Protein AF-A0A0F5VJ89-F1 (afdb_monomer_lite)

Structure (mmCIF, N/CA/C/O backbone):
data_AF-A0A0F5VJ89-F1
#
_entry.id   AF-A0A0F5VJ89-F1
#
loop_
_atom_site.group_PDB
_atom_site.id
_atom_site.type_symbol
_atom_site.label_atom_id
_atom_site.label_alt_id
_atom_site.label_comp_id
_atom_site.label_asym_id
_atom_site.label_entity_id
_atom_site.label_seq_id
_atom_site.pdbx_PDB_ins_code
_atom_site.Cartn_x
_atom_site.Cartn_y
_atom_site.Cartn_z
_atom_site.occupancy
_atom_site.B_iso_or_equiv
_atom_site.auth_seq_id
_atom_site.auth_comp_id
_atom_site.auth_asym_id
_atom_site.auth_atom_id
_atom_site.pdbx_PDB_model_num
ATOM 1 N N . MET A 1 1 ? 9.670 -13.579 10.941 1.00 56.94 1 MET A N 1
ATOM 2 C CA . MET A 1 1 ? 9.217 -12.377 10.201 1.00 56.94 1 MET A CA 1
ATOM 3 C C . MET A 1 1 ? 9.209 -12.583 8.686 1.00 56.94 1 MET A C 1
ATOM 5 O O . MET A 1 1 ? 8.143 -12.439 8.112 1.00 56.94 1 MET A O 1
ATOM 9 N N . ARG A 1 2 ? 10.306 -13.025 8.044 1.00 59.38 2 ARG A N 1
ATOM 10 C CA . ARG A 1 2 ? 10.379 -13.271 6.579 1.00 59.38 2 ARG A CA 1
ATOM 11 C C . ARG A 1 2 ? 9.228 -14.092 5.966 1.00 59.38 2 ARG A C 1
ATOM 13 O O . ARG A 1 2 ? 8.791 -13.807 4.858 1.00 59.38 2 ARG A O 1
ATOM 20 N N . THR A 1 3 ? 8.735 -15.111 6.667 1.00 62.31 3 THR A N 1
ATOM 21 C CA . THR A 1 3 ? 7.626 -15.960 6.199 1.00 62.31 3 THR A CA 1
ATOM 22 C C . THR A 1 3 ? 6.281 -15.239 6.166 1.00 62.31 3 THR A C 1
ATOM 24 O O . THR A 1 3 ? 5.519 -15.467 5.232 1.00 62.31 3 THR A O 1
ATOM 27 N N . VAL A 1 4 ? 6.016 -14.357 7.134 1.00 64.62 4 VAL A N 1
ATOM 28 C CA . VAL A 1 4 ? 4.763 -13.589 7.225 1.00 64.62 4 VAL A CA 1
ATOM 29 C C . VAL A 1 4 ? 4.723 -12.510 6.146 1.00 64.62 4 VAL A C 1
ATOM 31 O O . VAL A 1 4 ? 3.727 -12.408 5.440 1.00 64.62 4 VAL A O 1
ATOM 34 N N . SER A 1 5 ? 5.831 -11.787 5.933 1.00 68.19 5 SER A N 1
ATOM 35 C CA . SER A 1 5 ? 5.947 -10.820 4.830 1.00 68.19 5 SER A CA 1
ATOM 36 C C . SER A 1 5 ? 5.696 -11.491 3.479 1.00 68.19 5 SER A C 1
ATOM 38 O O . SER A 1 5 ? 4.894 -11.016 2.682 1.00 68.19 5 SER A O 1
ATOM 40 N N . ARG A 1 6 ? 6.294 -12.671 3.250 1.00 74.19 6 ARG A N 1
ATOM 41 C CA . ARG A 1 6 ? 6.056 -13.446 2.026 1.00 74.19 6 ARG A CA 1
ATOM 42 C C . ARG A 1 6 ? 4.585 -13.842 1.870 1.00 74.19 6 ARG A C 1
ATOM 44 O O . ARG A 1 6 ? 4.047 -13.716 0.781 1.00 74.19 6 ARG A O 1
ATOM 51 N N . GLN A 1 7 ? 3.928 -14.298 2.937 1.00 80.00 7 GLN A N 1
ATOM 52 C CA . GLN A 1 7 ? 2.501 -14.645 2.901 1.00 80.00 7 GLN A CA 1
ATOM 53 C C . GLN A 1 7 ? 1.607 -13.435 2.599 1.00 80.00 7 GLN A C 1
ATOM 55 O O . GLN A 1 7 ? 0.627 -13.580 1.875 1.00 80.00 7 GLN A O 1
ATOM 60 N N . ALA A 1 8 ? 1.955 -12.249 3.101 1.00 77.38 8 ALA A N 1
ATOM 61 C CA . ALA A 1 8 ? 1.218 -11.023 2.815 1.00 77.38 8 ALA A CA 1
ATOM 62 C C . ALA A 1 8 ? 1.340 -10.598 1.343 1.00 77.38 8 ALA A C 1
ATOM 64 O O . ALA A 1 8 ? 0.339 -10.250 0.724 1.00 77.38 8 ALA A O 1
ATOM 65 N N . VAL A 1 9 ? 2.539 -10.693 0.760 1.00 79.06 9 VAL A N 1
ATOM 66 C CA . VAL A 1 9 ? 2.759 -10.417 -0.671 1.00 79.06 9 VAL A CA 1
ATOM 67 C C . VAL A 1 9 ? 2.032 -11.436 -1.547 1.00 79.06 9 VAL A C 1
ATOM 69 O O . VAL A 1 9 ? 1.425 -11.071 -2.550 1.00 79.06 9 VAL A O 1
ATOM 72 N N . GLU A 1 10 ? 2.041 -12.713 -1.159 1.00 85.12 10 GLU A N 1
ATOM 73 C CA . GLU A 1 10 ? 1.261 -13.757 -1.830 1.00 85.12 10 GLU A CA 1
ATOM 74 C C . GLU A 1 10 ? -0.240 -13.434 -1.808 1.00 85.12 10 GLU A C 1
ATOM 76 O O . GLU A 1 10 ? -0.874 -13.427 -2.863 1.00 85.12 10 GLU A O 1
ATOM 81 N N . TRP A 1 11 ? -0.788 -13.082 -0.640 1.00 84.94 11 TRP A N 1
ATOM 82 C CA . TRP A 1 11 ? -2.182 -12.654 -0.499 1.00 84.94 11 TRP A CA 1
ATOM 83 C C . TRP A 1 11 ? -2.504 -11.435 -1.372 1.00 84.94 11 TRP A C 1
ATOM 85 O O . TRP A 1 11 ? -3.496 -11.449 -2.098 1.00 84.94 11 TRP A O 1
ATOM 95 N N . LEU A 1 12 ? -1.638 -10.420 -1.362 1.00 80.50 12 LEU A N 1
ATOM 96 C CA . LEU A 1 12 ? -1.822 -9.206 -2.150 1.00 80.50 12 LEU A CA 1
ATOM 97 C C . LEU A 1 12 ? -1.833 -9.503 -3.652 1.00 80.50 12 LEU A C 1
ATOM 99 O O . LEU A 1 12 ? -2.729 -9.080 -4.379 1.00 80.50 12 LEU A O 1
ATOM 103 N N . SER A 1 13 ? -0.855 -10.279 -4.115 1.00 83.69 13 SER A N 1
ATOM 104 C CA . SER A 1 13 ? -0.739 -10.645 -5.523 1.00 83.69 13 SER A CA 1
ATOM 105 C C . SER A 1 13 ? -1.919 -11.479 -6.017 1.00 83.69 13 SER A C 1
ATOM 107 O O . SER A 1 13 ? -2.294 -11.359 -7.177 1.00 83.69 13 SER A O 1
ATOM 109 N N . ALA A 1 14 ? -2.542 -12.281 -5.147 1.00 84.94 14 ALA A N 1
ATOM 110 C CA . ALA A 1 14 ? -3.720 -13.070 -5.493 1.00 84.94 14 ALA A CA 1
ATOM 111 C C . ALA A 1 14 ? -4.961 -12.204 -5.780 1.00 84.94 14 ALA A C 1
ATOM 113 O O . ALA A 1 14 ? -5.881 -12.675 -6.445 1.00 84.94 14 ALA A O 1
ATOM 114 N N . ALA A 1 15 ? -4.992 -10.955 -5.302 1.00 82.12 15 ALA A N 1
ATOM 115 C CA . ALA A 1 15 ? -6.041 -9.992 -5.630 1.00 82.12 15 ALA A CA 1
ATOM 116 C C . ALA A 1 15 ? -5.801 -9.266 -6.969 1.00 82.12 15 ALA A C 1
ATOM 118 O O . ALA A 1 15 ? -6.722 -8.636 -7.486 1.00 82.12 15 ALA A O 1
ATOM 119 N N . ALA A 1 16 ? -4.590 -9.342 -7.532 1.00 82.62 16 ALA A N 1
ATOM 120 C CA . ALA A 1 16 ? -4.232 -8.661 -8.770 1.00 82.62 16 ALA A CA 1
ATOM 121 C C . ALA A 1 16 ? -4.700 -9.406 -10.023 1.00 82.62 16 ALA A C 1
ATOM 123 O O . ALA A 1 16 ? -4.730 -10.636 -10.067 1.00 82.62 16 ALA A O 1
ATOM 124 N N . THR A 1 17 ? -4.991 -8.641 -11.078 1.00 79.25 17 THR A N 1
ATOM 125 C CA . THR A 1 17 ? -5.333 -9.182 -12.404 1.00 79.25 17 THR A CA 1
ATOM 126 C C . THR A 1 17 ? -4.166 -9.969 -13.009 1.00 79.25 17 THR A C 1
ATOM 128 O O . THR A 1 17 ? -4.384 -10.980 -13.674 1.00 79.25 17 THR A O 1
ATOM 131 N N . ASP A 1 18 ? -2.927 -9.547 -12.728 1.00 84.81 18 ASP A N 1
ATOM 132 C CA . ASP A 1 18 ? -1.705 -10.305 -13.010 1.00 84.81 18 ASP A CA 1
ATOM 133 C C . ASP A 1 18 ? -0.867 -10.474 -11.722 1.00 84.81 18 ASP A C 1
ATOM 135 O O . ASP A 1 18 ? -0.072 -9.598 -11.357 1.00 84.81 18 ASP A O 1
ATOM 139 N N . PRO A 1 19 ? -1.011 -11.614 -11.016 1.00 86.62 19 PRO A N 1
ATOM 140 C CA . PRO A 1 19 ? -0.261 -11.888 -9.792 1.00 86.62 19 PRO A CA 1
ATOM 141 C C . PRO A 1 19 ? 1.261 -11.934 -9.985 1.00 86.62 19 PRO A C 1
ATOM 143 O O . PRO A 1 19 ? 2.009 -11.646 -9.049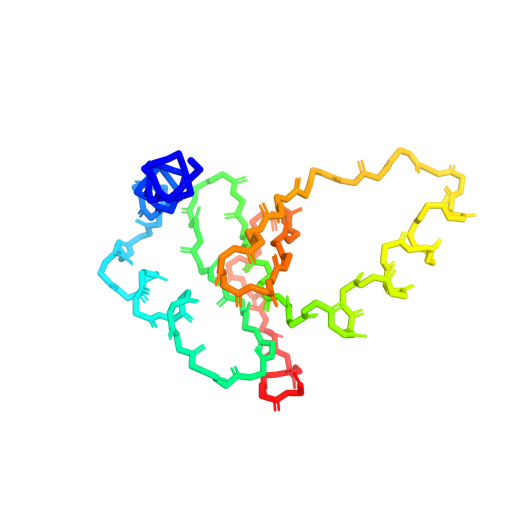 1.00 86.62 19 PRO A O 1
ATOM 146 N N . ARG A 1 20 ? 1.751 -12.321 -11.173 1.00 87.31 20 ARG A N 1
ATOM 147 C CA . ARG A 1 20 ? 3.197 -12.412 -11.439 1.00 87.31 20 ARG A CA 1
ATOM 148 C C . ARG A 1 20 ? 3.787 -11.022 -11.624 1.00 87.31 20 ARG A C 1
ATOM 150 O O . ARG A 1 20 ? 4.833 -10.733 -11.043 1.00 87.31 20 ARG A O 1
ATOM 157 N N . GLU A 1 21 ? 3.096 -10.174 -12.379 1.00 84.69 21 GLU A N 1
ATOM 158 C CA . GLU A 1 21 ? 3.448 -8.765 -12.542 1.00 84.69 21 GLU A CA 1
ATOM 159 C C . GLU A 1 21 ? 3.460 -8.044 -11.193 1.00 84.69 21 GLU A C 1
ATOM 161 O O . GLU A 1 21 ? 4.453 -7.408 -10.845 1.00 84.69 21 GLU A O 1
ATOM 166 N N . CYS A 1 22 ? 2.406 -8.228 -10.390 1.00 85.50 22 CYS A N 1
ATOM 167 C CA . CYS A 1 22 ? 2.281 -7.613 -9.070 1.00 85.50 22 CYS A CA 1
ATOM 168 C C . CYS A 1 22 ? 3.474 -7.948 -8.162 1.00 85.50 22 CYS A C 1
ATOM 170 O O . CYS A 1 22 ? 4.049 -7.052 -7.545 1.00 85.50 22 CYS A O 1
ATOM 172 N N . LYS A 1 23 ? 3.891 -9.222 -8.099 1.00 85.31 23 LYS A N 1
ATOM 173 C CA . LYS A 1 23 ? 5.065 -9.633 -7.308 1.00 85.31 23 LYS A CA 1
ATOM 174 C C . LYS A 1 23 ? 6.359 -9.039 -7.846 1.00 85.31 23 LYS A C 1
ATOM 176 O O . LYS A 1 23 ? 7.214 -8.627 -7.066 1.00 85.31 23 LYS A O 1
ATOM 181 N N . ARG A 1 24 ? 6.520 -9.012 -9.172 1.00 84.12 24 ARG A N 1
ATOM 182 C CA . ARG A 1 24 ? 7.718 -8.449 -9.801 1.00 84.12 24 ARG A CA 1
ATOM 183 C C . ARG A 1 24 ? 7.853 -6.965 -9.477 1.00 84.12 24 ARG A C 1
ATOM 185 O O . ARG A 1 24 ? 8.939 -6.536 -9.113 1.00 84.12 24 ARG A O 1
ATOM 192 N N . GLN A 1 25 ? 6.764 -6.208 -9.572 1.00 82.19 25 GLN A N 1
ATOM 193 C CA . GLN A 1 25 ? 6.749 -4.786 -9.234 1.00 82.19 25 GLN A CA 1
ATOM 194 C C . GLN A 1 25 ? 6.943 -4.554 -7.730 1.00 82.19 25 GLN A C 1
ATOM 196 O O . GLN A 1 25 ? 7.720 -3.680 -7.357 1.00 82.19 25 GLN A O 1
ATOM 201 N N . TRP A 1 26 ? 6.339 -5.382 -6.868 1.00 81.69 26 TRP A N 1
ATOM 202 C CA . TRP A 1 26 ? 6.558 -5.325 -5.416 1.00 81.69 26 TRP A CA 1
ATOM 203 C C . TRP A 1 26 ? 8.036 -5.463 -5.032 1.00 81.69 26 TRP A C 1
ATOM 205 O O . TRP A 1 26 ? 8.525 -4.753 -4.158 1.00 81.69 26 TRP A O 1
ATOM 215 N N . HIS A 1 27 ? 8.746 -6.384 -5.686 1.00 78.44 27 HIS A N 1
ATOM 216 C CA . HIS A 1 27 ? 10.167 -6.636 -5.451 1.00 78.44 27 HIS A CA 1
ATOM 217 C C . HIS A 1 27 ? 11.101 -5.775 -6.305 1.00 78.44 27 HIS A C 1
ATOM 219 O O . HIS A 1 27 ? 12.317 -5.904 -6.174 1.00 78.44 27 HIS A O 1
ATOM 225 N N . SER A 1 28 ? 10.569 -4.930 -7.189 1.00 76.75 28 SER A N 1
ATOM 226 C CA . SER A 1 28 ? 11.410 -4.044 -7.984 1.00 76.75 28 SER A CA 1
ATOM 227 C C . SER A 1 28 ? 12.062 -3.001 -7.074 1.00 76.75 28 SER A C 1
ATOM 229 O O . SER A 1 28 ? 11.415 -2.419 -6.206 1.00 76.75 28 SER A O 1
ATOM 231 N N . GLU A 1 29 ? 13.364 -2.782 -7.250 1.00 62.34 29 GLU A N 1
ATOM 232 C CA . GLU A 1 29 ? 14.155 -1.886 -6.392 1.00 62.34 29 GLU A CA 1
ATOM 233 C C . GLU A 1 29 ? 13.852 -0.393 -6.635 1.00 62.34 29 GLU A C 1
ATOM 235 O O . GLU A 1 29 ? 14.352 0.470 -5.918 1.00 62.34 29 GLU A O 1
ATOM 240 N N . GLY A 1 30 ? 13.042 -0.065 -7.647 1.00 66.75 30 GLY A N 1
ATOM 241 C CA . GLY A 1 30 ? 12.838 1.305 -8.109 1.00 66.75 30 GLY A CA 1
ATOM 242 C C . GLY A 1 30 ? 11.621 1.996 -7.500 1.00 66.75 30 GLY A C 1
ATOM 243 O O . GLY A 1 30 ? 10.497 1.657 -7.859 1.00 66.75 30 GLY A O 1
ATOM 244 N N . GLY A 1 31 ? 11.871 3.018 -6.671 1.00 78.00 31 GLY A N 1
ATOM 245 C CA . GLY A 1 31 ? 10.950 4.116 -6.335 1.00 78.00 31 GLY A CA 1
ATOM 246 C C . GLY A 1 31 ? 9.522 3.712 -5.971 1.00 78.00 31 GLY A C 1
ATOM 247 O O . GLY A 1 31 ? 9.264 2.607 -5.503 1.00 78.00 31 GLY A O 1
ATOM 248 N N . THR A 1 32 ? 8.586 4.633 -6.143 1.00 84.81 32 THR A N 1
ATOM 249 C CA . THR A 1 32 ? 7.160 4.447 -5.869 1.00 84.81 32 THR A CA 1
ATOM 250 C C . THR A 1 32 ? 6.452 3.781 -7.054 1.00 84.81 32 THR A C 1
ATOM 252 O O . THR A 1 32 ? 6.710 4.135 -8.206 1.00 84.81 32 THR A O 1
ATOM 255 N N . ALA A 1 33 ? 5.533 2.844 -6.800 1.00 84.50 33 ALA A N 1
ATOM 256 C CA . ALA A 1 33 ? 4.786 2.138 -7.847 1.00 84.50 33 ALA A CA 1
ATOM 257 C C . ALA A 1 33 ? 3.337 1.847 -7.435 1.00 84.50 33 ALA A C 1
ATOM 259 O O . ALA A 1 33 ? 3.083 1.497 -6.283 1.00 84.50 33 ALA A O 1
ATOM 260 N N . VAL A 1 34 ? 2.401 1.941 -8.387 1.00 84.31 34 VAL A N 1
ATOM 261 C CA . VAL A 1 34 ? 1.021 1.464 -8.209 1.00 84.31 34 VAL A CA 1
ATOM 262 C C . VAL A 1 34 ? 0.883 0.063 -8.784 1.00 84.31 34 VAL A C 1
ATOM 264 O O . VAL A 1 34 ? 1.187 -0.174 -9.950 1.00 84.31 34 VAL A O 1
ATOM 267 N N . LEU A 1 35 ? 0.402 -0.849 -7.949 1.00 81.94 35 LEU A N 1
ATOM 268 C CA . LEU A 1 35 ? 0.089 -2.228 -8.277 1.00 81.94 35 LEU A CA 1
ATOM 269 C C . LEU A 1 35 ? -1.416 -2.330 -8.509 1.00 81.94 35 LEU A C 1
ATOM 271 O O . LEU A 1 35 ? -2.203 -2.054 -7.600 1.00 81.94 35 LEU A O 1
ATOM 275 N N . GLY A 1 36 ? -1.802 -2.745 -9.715 1.00 73.44 36 GLY A N 1
ATOM 276 C CA . GLY A 1 36 ? -3.197 -2.995 -10.069 1.00 73.44 36 GLY A CA 1
ATOM 277 C C . GLY A 1 36 ? -3.733 -4.250 -9.379 1.00 73.44 36 GLY A C 1
ATOM 278 O O . GLY A 1 36 ? -3.798 -5.322 -9.989 1.00 73.44 36 GLY A O 1
ATOM 279 N N . CYS A 1 37 ? -4.119 -4.147 -8.106 1.00 71.88 37 CYS A N 1
ATOM 280 C CA . CYS A 1 37 ? -4.703 -5.235 -7.306 1.00 71.88 37 CYS A CA 1
ATOM 281 C C . CYS A 1 37 ? -6.228 -5.385 -7.579 1.00 71.88 37 CYS A C 1
ATOM 283 O O . CYS A 1 37 ? -7.055 -5.597 -6.684 1.00 71.88 37 CYS A O 1
ATOM 285 N N . GLY A 1 38 ? -6.560 -5.267 -8.874 1.00 63.97 38 GLY A N 1
ATOM 286 C CA . GLY A 1 38 ? -7.807 -4.816 -9.501 1.00 63.97 38 GLY A CA 1
ATOM 287 C C . GLY A 1 38 ? -9.075 -5.641 -9.296 1.00 63.97 38 GLY A C 1
ATOM 288 O O . GLY A 1 38 ? -9.727 -6.069 -10.245 1.00 63.97 38 GLY A O 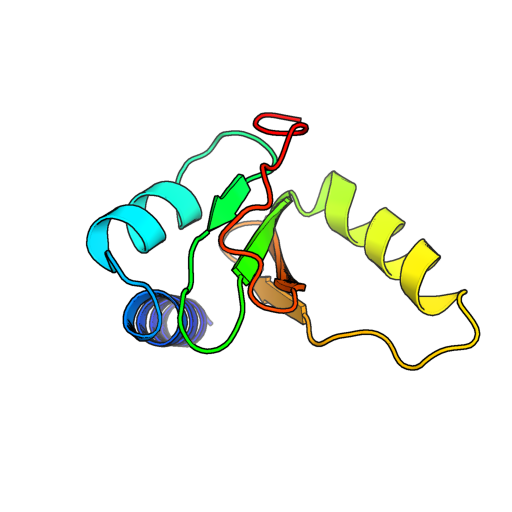1
ATOM 289 N N . ARG A 1 39 ? -9.518 -5.758 -8.052 1.00 66.38 39 ARG A N 1
ATOM 290 C CA . ARG A 1 39 ? -10.929 -6.049 -7.739 1.00 66.38 39 ARG A CA 1
ATOM 291 C C . ARG A 1 39 ? -11.392 -5.284 -6.517 1.00 66.38 39 ARG A C 1
ATOM 293 O O . ARG A 1 39 ? -12.507 -4.783 -6.461 1.00 66.38 39 ARG A O 1
ATOM 300 N N . PHE A 1 40 ? -10.511 -5.317 -5.537 1.00 71.81 40 PHE A N 1
ATOM 301 C CA . PHE A 1 40 ? -10.633 -4.769 -4.209 1.00 71.81 40 PHE A CA 1
ATOM 302 C C . PHE A 1 40 ? -10.136 -3.343 -4.006 1.00 71.81 40 PHE A C 1
ATOM 304 O O . PHE A 1 40 ? -10.810 -2.481 -3.445 1.00 71.81 40 PHE A O 1
ATOM 311 N N . TRP A 1 41 ? -8.880 -3.175 -4.403 1.00 82.00 41 TRP A N 1
ATOM 312 C CA . TRP A 1 41 ? -8.004 -2.077 -4.035 1.00 82.00 41 TRP A CA 1
ATOM 313 C C . TRP A 1 41 ? -6.947 -1.961 -5.127 1.00 82.00 41 TRP A C 1
ATOM 315 O O . TRP A 1 41 ? -6.548 -2.984 -5.677 1.00 82.00 41 TRP A O 1
ATOM 325 N N . ASP A 1 42 ? -6.438 -0.765 -5.376 1.00 86.19 42 ASP A N 1
ATOM 326 C CA . ASP A 1 42 ? -5.095 -0.619 -5.937 1.00 86.19 42 ASP A CA 1
ATOM 327 C C . ASP A 1 42 ? -4.101 -0.418 -4.796 1.00 86.19 42 ASP A C 1
ATOM 329 O O . ASP A 1 42 ? -4.486 -0.096 -3.669 1.00 86.19 42 ASP A O 1
ATOM 333 N N . VAL A 1 43 ? -2.813 -0.651 -5.045 1.00 88.69 43 VAL A N 1
ATOM 334 C CA . VAL A 1 43 ? -1.799 -0.548 -3.990 1.00 88.69 43 VAL A CA 1
ATOM 335 C C . VAL A 1 43 ? -0.648 0.335 -4.411 1.00 88.69 43 VAL A C 1
ATOM 337 O O . VAL A 1 43 ? 0.086 0.005 -5.335 1.00 88.69 43 VAL A O 1
ATOM 340 N N . LEU A 1 44 ? -0.440 1.425 -3.677 1.00 90.19 44 LEU A N 1
ATOM 341 C CA . LEU A 1 44 ? 0.739 2.269 -3.819 1.00 90.19 44 LEU A CA 1
ATOM 342 C C . LEU A 1 44 ? 1.857 1.737 -2.918 1.00 90.19 44 LEU A C 1
ATOM 344 O O . LEU A 1 44 ? 1.805 1.898 -1.701 1.00 90.19 44 LEU A O 1
ATOM 348 N N . SER A 1 45 ? 2.864 1.103 -3.514 1.00 89.44 45 SER A N 1
ATOM 349 C CA . SER A 1 45 ? 4.086 0.681 -2.830 1.00 89.44 45 SER A CA 1
ATOM 350 C C . SER A 1 45 ? 5.092 1.829 -2.819 1.00 89.44 45 SER A C 1
ATOM 352 O O . SER A 1 45 ? 5.517 2.281 -3.882 1.00 89.44 45 SER A O 1
ATOM 354 N N . VAL A 1 46 ? 5.506 2.264 -1.632 1.00 90.94 46 VAL A N 1
ATOM 355 C CA . VAL A 1 46 ? 6.362 3.436 -1.404 1.00 90.94 46 VAL A CA 1
ATOM 356 C C . VAL A 1 46 ? 7.599 3.021 -0.589 1.00 90.94 46 VAL A C 1
ATOM 358 O O . VAL A 1 46 ? 7.447 2.269 0.382 1.00 90.94 46 VAL A O 1
ATOM 361 N N . PRO A 1 47 ? 8.816 3.485 -0.938 1.00 90.50 47 PRO A N 1
ATOM 362 C CA . PRO A 1 47 ? 10.001 3.322 -0.091 1.00 90.50 47 PRO A CA 1
ATOM 363 C C . PRO A 1 47 ? 9.771 3.863 1.326 1.00 90.50 47 PRO A C 1
ATOM 365 O O . PRO A 1 47 ? 9.104 4.884 1.494 1.00 90.50 47 PRO A O 1
ATOM 368 N N . GLU A 1 48 ? 10.319 3.197 2.345 1.00 90.88 48 GLU A N 1
ATOM 369 C CA . GLU A 1 48 ? 10.162 3.583 3.757 1.00 90.88 48 GLU A CA 1
ATOM 370 C C . GLU A 1 48 ? 10.485 5.069 3.995 1.00 90.88 48 GLU A C 1
ATOM 372 O O . GLU A 1 48 ? 9.756 5.751 4.714 1.00 90.88 48 GLU A O 1
ATOM 377 N N . GLU A 1 49 ? 11.516 5.591 3.328 1.00 90.75 49 GLU A N 1
ATOM 378 C CA . GLU A 1 49 ? 12.006 6.964 3.485 1.00 90.75 49 GLU A CA 1
ATOM 379 C C . GLU A 1 49 ? 10.980 8.025 3.052 1.00 90.75 49 GLU A C 1
ATOM 381 O O . GLU A 1 49 ? 10.952 9.121 3.608 1.00 90.75 49 GLU A O 1
ATOM 386 N N . LEU A 1 50 ? 10.122 7.698 2.082 1.00 91.19 50 LEU A N 1
ATOM 387 C CA . LEU A 1 50 ? 9.030 8.562 1.621 1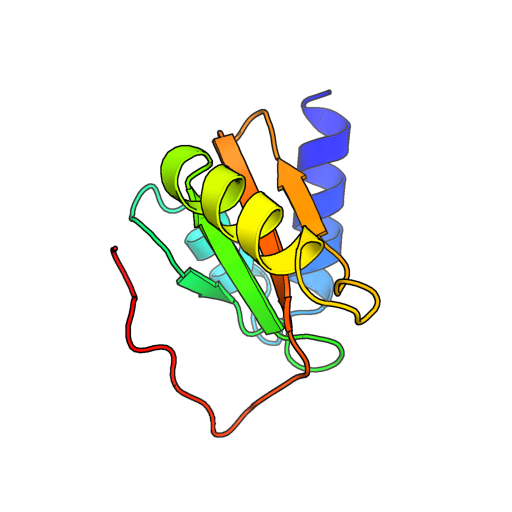.00 91.19 50 LEU A CA 1
ATOM 388 C C . LEU A 1 50 ? 7.710 8.233 2.325 1.00 91.19 50 LEU A C 1
ATOM 390 O O . LEU A 1 50 ? 6.876 9.109 2.550 1.00 91.19 50 LEU A O 1
ATOM 394 N N . ALA A 1 51 ? 7.514 6.968 2.685 1.00 92.06 51 ALA A N 1
ATOM 395 C CA . ALA A 1 51 ? 6.271 6.489 3.260 1.00 92.06 51 ALA A CA 1
ATOM 396 C C . ALA A 1 51 ? 6.028 6.986 4.685 1.00 92.06 51 ALA A C 1
ATOM 398 O O . ALA A 1 51 ? 4.892 7.307 5.022 1.00 92.06 51 ALA A O 1
ATOM 399 N N . VAL A 1 52 ? 7.066 7.039 5.524 1.00 90.44 52 VAL A N 1
ATOM 400 C CA . VAL A 1 52 ? 6.944 7.499 6.916 1.00 90.44 52 VAL A CA 1
ATOM 401 C C . VAL A 1 52 ? 6.440 8.946 6.996 1.00 90.44 52 VAL A C 1
ATOM 403 O O . VAL A 1 52 ? 5.395 9.151 7.617 1.00 90.44 52 VAL A O 1
ATOM 406 N N . PRO A 1 53 ? 7.067 9.942 6.333 1.00 93.31 53 PRO A N 1
ATOM 407 C CA . PRO A 1 53 ? 6.552 11.311 6.368 1.00 93.31 53 PRO A CA 1
ATOM 408 C C . PRO A 1 53 ? 5.175 11.439 5.699 1.00 93.31 53 PRO A C 1
ATOM 410 O O . PRO A 1 53 ? 4.342 12.227 6.147 1.00 93.31 53 PRO A O 1
ATOM 413 N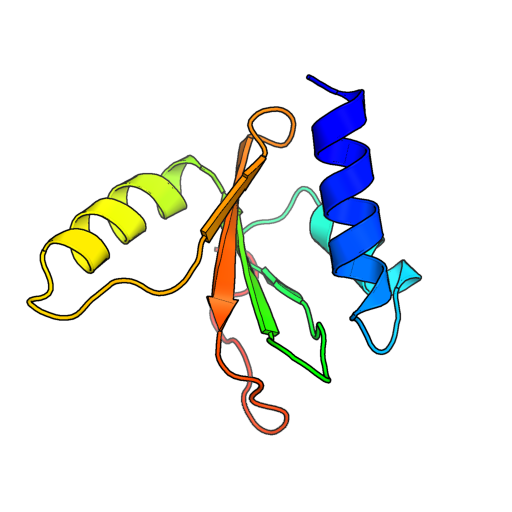 N . ALA A 1 54 ? 4.886 10.642 4.662 1.00 92.06 54 ALA A N 1
ATOM 414 C CA . ALA A 1 54 ? 3.551 10.604 4.066 1.00 92.06 54 ALA A CA 1
ATOM 415 C C . ALA A 1 54 ? 2.493 10.093 5.060 1.00 92.06 54 ALA A C 1
ATOM 417 O O . ALA A 1 54 ? 1.407 10.663 5.151 1.00 92.06 54 ALA A O 1
ATOM 418 N N . LEU A 1 55 ? 2.808 9.054 5.839 1.00 90.94 55 LEU A N 1
ATOM 419 C CA . LEU A 1 55 ? 1.914 8.518 6.861 1.00 90.94 55 LEU A CA 1
ATOM 420 C C . LEU A 1 55 ? 1.683 9.531 7.987 1.00 90.94 55 LEU A C 1
ATOM 422 O O . LEU A 1 55 ? 0.541 9.711 8.399 1.00 90.94 55 LEU A O 1
ATOM 426 N N . GLU A 1 56 ? 2.724 10.227 8.448 1.00 92.38 56 GLU A N 1
ATOM 427 C CA . GLU A 1 56 ? 2.588 11.306 9.436 1.00 92.38 56 GLU A CA 1
ATOM 428 C C . GLU A 1 56 ? 1.643 12.409 8.942 1.00 92.38 56 GLU A C 1
ATOM 430 O O . GLU A 1 56 ? 0.744 12.829 9.672 1.00 92.38 56 GLU A O 1
ATOM 435 N N . ALA A 1 57 ? 1.789 12.829 7.681 1.00 93.12 57 ALA A N 1
ATOM 436 C CA . ALA A 1 57 ? 0.902 13.814 7.074 1.00 93.12 57 ALA A CA 1
ATOM 437 C C . ALA A 1 57 ? -0.550 13.311 6.985 1.00 93.12 57 ALA A C 1
ATOM 439 O O . ALA A 1 57 ? -1.472 14.045 7.340 1.00 93.12 57 ALA A O 1
ATOM 440 N N . LEU A 1 58 ? -0.761 12.057 6.563 1.00 91.06 58 LEU A N 1
ATOM 441 C CA . LEU A 1 58 ? -2.091 11.441 6.484 1.00 91.06 58 LEU A CA 1
ATOM 442 C C . LEU A 1 58 ? -2.755 11.309 7.860 1.00 91.06 58 LEU A C 1
ATOM 444 O O . LEU A 1 58 ? -3.955 11.535 7.980 1.00 91.06 58 LEU A O 1
ATOM 448 N N . LEU A 1 59 ? -1.989 10.984 8.902 1.00 90.75 59 LEU A N 1
ATOM 449 C CA . LEU A 1 59 ? -2.490 10.887 10.276 1.00 90.75 59 LEU A CA 1
ATOM 450 C C . LEU A 1 59 ? -2.865 12.250 10.877 1.00 90.75 59 LEU A C 1
ATOM 452 O O . LEU A 1 59 ? -3.644 12.300 11.827 1.00 90.75 59 LEU A O 1
ATOM 456 N N . GLY A 1 60 ? -2.342 13.351 10.329 1.00 93.88 60 GLY A N 1
ATOM 457 C CA . GLY A 1 60 ? -2.729 14.714 10.705 1.00 93.88 60 GLY A CA 1
ATOM 458 C C . GLY A 1 60 ? -4.078 15.165 10.131 1.00 93.88 60 GLY A C 1
ATOM 459 O O . GLY A 1 60 ? -4.606 16.203 10.533 1.00 93.88 60 GLY A O 1
ATOM 460 N N . ILE A 1 61 ? -4.648 14.407 9.194 1.00 94.12 61 ILE A N 1
ATOM 461 C CA . ILE A 1 61 ? -5.935 14.711 8.576 1.00 94.12 61 ILE A CA 1
ATOM 462 C C . ILE A 1 61 ? -7.068 14.259 9.518 1.00 94.12 61 ILE A C 1
ATOM 464 O O . ILE A 1 61 ? -7.035 13.133 10.012 1.00 94.12 61 ILE A O 1
ATOM 468 N N . PRO A 1 62 ? -8.120 15.074 9.754 1.00 93.75 62 PRO A N 1
ATOM 469 C CA . PRO A 1 62 ? -9.244 14.705 10.617 1.00 93.75 62 PRO A CA 1
ATOM 470 C C . PRO A 1 62 ? -10.231 13.769 9.894 1.00 93.75 62 PRO A C 1
ATOM 472 O O . PRO A 1 62 ? -11.435 14.018 9.846 1.00 93.75 62 PRO A O 1
ATOM 475 N N . GLN A 1 63 ? -9.710 12.713 9.273 1.00 91.50 63 GLN A N 1
ATOM 476 C CA . GLN A 1 63 ? -10.442 11.586 8.710 1.00 91.50 63 GLN A CA 1
ATOM 477 C C . GLN A 1 63 ? -9.690 10.299 9.074 1.00 91.50 63 GLN A C 1
ATOM 479 O O . GLN A 1 63 ? -8.462 10.323 9.152 1.00 91.50 63 GLN A O 1
ATOM 484 N N . PRO A 1 64 ? -10.381 9.166 9.288 1.00 86.69 64 PRO A N 1
ATOM 485 C CA . PRO A 1 64 ? -9.700 7.895 9.495 1.00 86.69 64 PRO A CA 1
ATOM 486 C C . PRO A 1 64 ? -8.775 7.580 8.307 1.00 86.69 64 PRO A C 1
ATOM 488 O O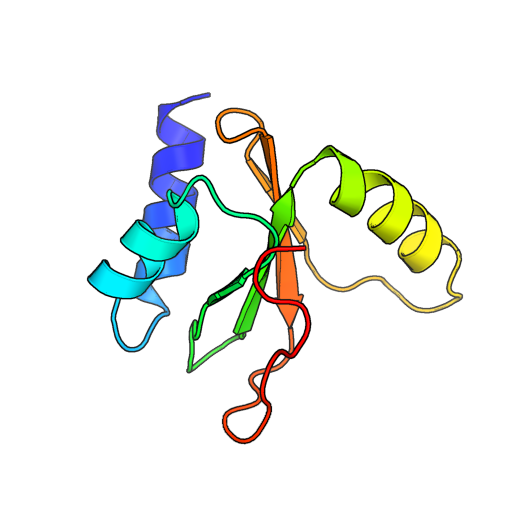 . PRO A 1 64 ? -9.235 7.651 7.163 1.00 86.69 64 PRO A O 1
ATOM 491 N N . PRO A 1 65 ? -7.498 7.229 8.543 1.00 86.06 65 PRO A N 1
ATOM 492 C CA . PRO A 1 65 ? -6.599 6.862 7.460 1.00 86.06 65 PRO A CA 1
ATOM 493 C C . PRO A 1 65 ? -7.067 5.561 6.798 1.00 86.06 65 PRO A C 1
ATOM 495 O O . PRO A 1 65 ? -7.666 4.690 7.437 1.00 86.06 65 PRO A O 1
ATOM 498 N N . GLY A 1 66 ? -6.759 5.416 5.510 1.00 87.06 66 GLY A N 1
ATOM 499 C CA . GLY A 1 66 ? -6.924 4.147 4.808 1.00 87.06 66 GLY A CA 1
ATOM 500 C C . GLY A 1 66 ? -5.991 3.056 5.360 1.00 87.06 66 GLY A C 1
ATOM 501 O O . GLY A 1 66 ? -5.041 3.354 6.091 1.00 87.06 66 GLY A O 1
ATOM 502 N N . PRO A 1 67 ? -6.232 1.780 5.012 1.00 88.50 67 PRO A N 1
ATOM 503 C CA . PRO A 1 67 ? -5.353 0.701 5.429 1.00 88.50 67 PRO A CA 1
ATOM 504 C C . PRO A 1 67 ? -3.964 0.849 4.798 1.00 88.50 67 PRO A C 1
ATOM 506 O O . PRO A 1 67 ? -3.826 1.229 3.633 1.00 88.50 67 PRO A O 1
ATOM 509 N N . ALA A 1 68 ? -2.938 0.490 5.567 1.00 89.25 68 ALA A N 1
ATOM 510 C CA . ALA A 1 68 ? -1.561 0.415 5.105 1.00 89.25 68 ALA A CA 1
ATOM 511 C C . ALA A 1 68 ? -0.890 -0.868 5.611 1.00 89.25 68 ALA A C 1
ATOM 513 O O . ALA A 1 68 ? -1.212 -1.370 6.690 1.00 89.25 68 ALA A O 1
ATOM 514 N N . LEU A 1 69 ? 0.050 -1.397 4.831 1.00 87.00 69 LEU A N 1
ATOM 515 C CA . LEU A 1 69 ? 0.863 -2.558 5.183 1.00 87.00 69 LEU A CA 1
ATOM 516 C C . LEU A 1 69 ? 2.338 -2.176 5.180 1.00 87.00 69 LEU A C 1
ATOM 518 O O . LEU A 1 69 ? 2.828 -1.594 4.220 1.00 87.00 69 LEU A O 1
ATOM 522 N N . VAL A 1 70 ? 3.058 -2.547 6.235 1.00 86.62 70 VAL A N 1
ATOM 523 C CA . VAL A 1 70 ? 4.503 -2.328 6.339 1.00 86.62 70 VAL A CA 1
ATOM 524 C C . VAL A 1 70 ? 5.233 -3.637 6.059 1.00 86.62 70 VAL A C 1
ATOM 526 O O . VAL A 1 70 ? 5.015 -4.633 6.751 1.00 86.62 70 VAL A O 1
ATOM 529 N N . ASP A 1 71 ? 6.133 -3.624 5.077 1.00 84.88 71 ASP A N 1
ATOM 530 C CA . ASP A 1 71 ? 7.088 -4.703 4.839 1.00 84.88 71 ASP A CA 1
ATOM 531 C C . ASP A 1 71 ? 8.492 -4.244 5.236 1.00 84.88 71 ASP A C 1
ATOM 533 O O . ASP A 1 71 ? 9.245 -3.655 4.458 1.00 84.88 71 ASP A O 1
ATOM 537 N N . THR A 1 72 ? 8.854 -4.540 6.483 1.00 83.06 72 THR A N 1
ATOM 538 C CA . THR A 1 72 ? 10.157 -4.178 7.054 1.00 83.06 72 THR A CA 1
ATOM 539 C C . THR A 1 72 ? 11.324 -4.923 6.411 1.00 83.06 72 THR A C 1
ATOM 541 O O . THR A 1 72 ? 12.454 -4.449 6.477 1.00 83.06 72 THR A O 1
ATOM 544 N N . ALA A 1 73 ? 11.080 -6.075 5.775 1.00 82.94 73 ALA A N 1
ATOM 545 C CA . ALA A 1 73 ? 12.127 -6.812 5.076 1.00 82.94 73 ALA A CA 1
ATOM 546 C C . ALA A 1 73 ? 12.454 -6.167 3.725 1.00 82.94 73 ALA A C 1
ATOM 548 O O . ALA A 1 73 ? 13.614 -6.167 3.320 1.00 82.94 73 ALA A O 1
ATOM 549 N N . ALA A 1 74 ? 11.439 -5.616 3.054 1.00 81.06 74 ALA A N 1
ATOM 550 C CA . ALA A 1 74 ? 11.602 -4.864 1.816 1.00 81.06 74 ALA A CA 1
ATOM 551 C C . ALA A 1 74 ? 11.929 -3.376 2.043 1.00 81.06 74 ALA A C 1
ATOM 55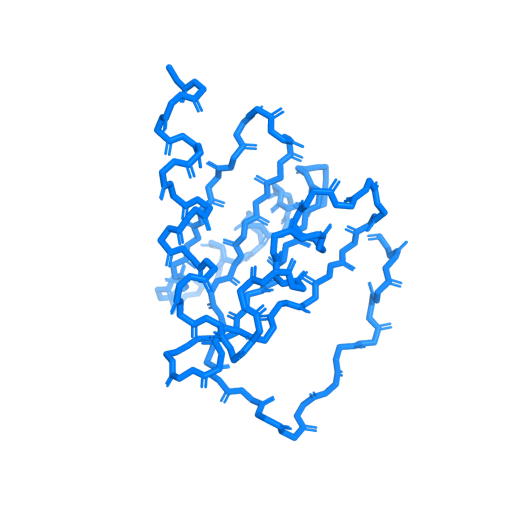3 O O . ALA A 1 74 ? 12.318 -2.716 1.087 1.00 81.06 74 ALA A O 1
ATOM 554 N N . ARG A 1 75 ? 11.793 -2.860 3.279 1.00 87.75 75 ARG A N 1
ATOM 555 C CA . ARG A 1 75 ? 11.869 -1.425 3.631 1.00 87.75 75 ARG A CA 1
ATOM 556 C C . ARG A 1 75 ? 10.854 -0.582 2.855 1.00 87.75 75 ARG A C 1
ATOM 558 O O . ARG A 1 75 ? 11.195 0.418 2.227 1.00 87.75 75 ARG A O 1
ATOM 565 N N . ARG A 1 76 ? 9.594 -1.022 2.849 1.00 89.00 76 ARG A N 1
ATOM 566 C CA . ARG A 1 76 ? 8.518 -0.372 2.085 1.00 89.00 76 ARG A CA 1
ATOM 567 C C . ARG A 1 76 ? 7.205 -0.365 2.848 1.00 89.00 76 ARG A C 1
ATOM 569 O O . ARG A 1 76 ? 6.958 -1.222 3.699 1.00 89.00 76 ARG A O 1
ATOM 576 N N . VAL A 1 77 ? 6.342 0.575 2.486 1.00 90.12 77 VAL A N 1
ATOM 577 C CA . VAL A 1 77 ? 4.952 0.641 2.942 1.00 90.12 77 VAL A CA 1
ATOM 578 C C . VAL A 1 77 ? 4.032 0.603 1.731 1.00 90.12 77 VAL A C 1
ATOM 580 O O . VAL A 1 77 ? 4.305 1.221 0.706 1.00 90.12 77 VAL A O 1
ATOM 583 N N . ALA A 1 78 ? 2.938 -0.131 1.856 1.00 89.81 78 ALA A N 1
ATOM 584 C CA . ALA A 1 78 ? 1.874 -0.210 0.877 1.00 89.81 78 ALA A CA 1
ATOM 585 C C . ALA A 1 78 ? 0.631 0.508 1.390 1.00 89.81 78 ALA A C 1
ATOM 587 O O . ALA A 1 78 ? 0.113 0.145 2.444 1.00 89.81 78 ALA A O 1
ATOM 588 N N . PHE A 1 79 ? 0.138 1.480 0.630 1.00 91.31 79 PHE A N 1
ATOM 589 C CA . PHE A 1 79 ? -1.137 2.145 0.885 1.00 91.31 79 PHE A CA 1
ATOM 590 C C . PHE A 1 79 ? -2.214 1.538 -0.004 1.00 91.31 79 PHE A C 1
ATOM 592 O O . PHE A 1 79 ? -2.029 1.423 -1.216 1.00 91.31 79 PHE A O 1
ATOM 599 N N . PHE A 1 80 ? -3.336 1.155 0.598 1.00 89.62 80 PHE A N 1
ATOM 600 C CA . PHE A 1 80 ? -4.472 0.604 -0.127 1.00 89.62 80 PHE A CA 1
ATOM 601 C C . PHE A 1 80 ? -5.354 1.749 -0.616 1.00 89.62 80 PHE A C 1
ATOM 603 O O . PHE A 1 80 ? -5.883 2.529 0.178 1.00 89.62 80 PHE A O 1
ATOM 610 N N . LEU A 1 81 ? -5.504 1.837 -1.929 1.00 87.25 81 LEU A N 1
ATOM 611 C CA . LEU A 1 81 ? -6.302 2.835 -2.619 1.00 87.25 81 LEU A CA 1
ATOM 612 C C . LEU A 1 81 ? -7.629 2.209 -3.063 1.00 87.25 81 LEU A C 1
ATOM 614 O O . LEU A 1 81 ? -7.672 1.008 -3.350 1.00 87.25 81 LEU A O 1
ATOM 618 N N . PRO A 1 82 ? -8.718 2.989 -3.150 1.00 85.19 82 PRO A N 1
ATOM 619 C CA . PRO A 1 82 ? -9.886 2.573 -3.915 1.00 85.19 82 PRO A CA 1
ATOM 620 C C . PRO A 1 82 ? -9.463 2.164 -5.337 1.00 85.19 82 PRO A C 1
ATOM 622 O O . PRO A 1 82 ? -8.565 2.804 -5.884 1.00 85.19 82 PRO A O 1
ATOM 625 N N . PRO A 1 83 ? -10.072 1.121 -5.926 1.00 78.31 83 PRO A N 1
ATOM 626 C CA . PRO A 1 83 ? -9.740 0.706 -7.279 1.00 78.31 83 PRO A CA 1
ATOM 627 C C . PRO A 1 83 ? -10.075 1.833 -8.260 1.00 78.31 83 PRO A C 1
ATOM 629 O O . PRO A 1 83 ? -11.213 2.306 -8.299 1.00 78.31 83 PRO A O 1
ATOM 632 N N . ASP A 1 84 ? -9.089 2.239 -9.049 1.00 77.06 84 ASP A N 1
ATOM 633 C CA . ASP A 1 84 ? -9.187 3.302 -10.043 1.00 77.06 84 ASP A CA 1
ATOM 634 C C . ASP A 1 84 ? -8.642 2.800 -11.391 1.00 77.06 84 ASP A C 1
ATOM 636 O O . ASP A 1 84 ? -7.478 3.018 -11.731 1.00 77.06 84 ASP A O 1
ATOM 640 N N . PRO A 1 85 ? -9.471 2.088 -12.177 1.00 69.50 85 PRO A N 1
ATOM 641 C CA . PRO A 1 85 ? -9.031 1.479 -13.429 1.00 69.50 85 PRO A CA 1
ATOM 642 C C . PRO A 1 85 ? -8.717 2.505 -14.530 1.00 69.50 85 PRO A C 1
ATOM 644 O O . PRO A 1 85 ? -8.072 2.152 -15.517 1.00 69.50 85 PRO A O 1
ATOM 647 N N . GLU A 1 86 ? -9.189 3.747 -14.391 1.00 77.25 86 GLU A N 1
ATOM 648 C CA . GLU A 1 86 ? -8.924 4.844 -15.333 1.00 77.25 86 GLU A CA 1
ATOM 649 C C . GLU A 1 86 ? -7.760 5.732 -14.867 1.00 77.25 86 GLU A C 1
ATOM 651 O O . GLU A 1 86 ? -7.108 6.400 -15.677 1.00 77.25 86 GLU A O 1
ATOM 656 N N . GLY A 1 87 ? -7.477 5.718 -13.565 1.00 73.44 87 GLY A N 1
ATOM 657 C CA . GLY A 1 87 ? -6.382 6.429 -12.936 1.00 73.44 87 GLY A CA 1
ATOM 658 C C . GLY A 1 87 ? -5.016 5.978 -13.427 1.00 73.44 87 GLY A C 1
ATOM 659 O O . GLY A 1 87 ? -4.716 4.796 -13.593 1.00 73.44 87 GLY A O 1
ATOM 660 N N . ARG A 1 88 ? -4.126 6.954 -13.613 1.00 72.56 88 ARG A N 1
ATOM 661 C CA . ARG A 1 88 ? -2.712 6.701 -13.886 1.00 72.56 88 ARG A CA 1
ATOM 662 C C . ARG A 1 88 ? -1.850 7.372 -12.836 1.00 72.56 88 ARG A C 1
ATOM 664 O O . ARG A 1 88 ? -1.862 8.593 -12.695 1.00 72.56 88 ARG A O 1
ATOM 671 N N . TRP A 1 89 ? -1.018 6.578 -12.175 1.00 78.69 89 TRP A N 1
ATOM 672 C CA . TRP A 1 89 ? 0.036 7.095 -11.313 1.00 78.69 89 TRP A CA 1
ATOM 673 C C . TRP A 1 89 ? 1.119 7.806 -12.133 1.00 78.69 89 TRP A C 1
ATOM 675 O O . TRP A 1 89 ? 1.646 7.253 -13.097 1.00 78.69 89 TRP A O 1
ATOM 685 N N . ILE A 1 90 ? 1.451 9.038 -11.748 1.00 81.50 90 ILE A N 1
ATOM 686 C CA . ILE A 1 90 ? 2.458 9.874 -12.428 1.00 81.50 90 ILE A CA 1
ATOM 687 C C . ILE A 1 90 ? 3.774 10.004 -11.650 1.00 81.50 90 ILE A C 1
ATOM 689 O O . ILE A 1 90 ? 4.729 10.567 -12.172 1.00 81.50 90 ILE A O 1
ATOM 693 N N . GLY A 1 91 ? 3.845 9.480 -10.424 1.00 79.25 91 GLY A N 1
ATOM 694 C CA . GLY A 1 91 ? 5.033 9.537 -9.564 1.00 79.25 91 GLY A CA 1
ATOM 695 C C . GLY A 1 91 ? 5.889 8.270 -9.612 1.00 79.25 91 GLY A C 1
ATOM 696 O O . GLY A 1 91 ? 6.514 7.922 -8.613 1.00 79.25 91 GLY A O 1
ATOM 697 N N . SER A 1 92 ? 5.822 7.489 -10.696 1.00 77.50 92 SER A N 1
ATOM 698 C CA . SER A 1 92 ? 6.577 6.234 -10.796 1.00 77.50 92 SER A CA 1
ATOM 699 C C . SER A 1 92 ? 8.076 6.512 -10.754 1.00 77.50 92 SER A C 1
ATOM 701 O O . SER A 1 92 ? 8.565 7.329 -11.529 1.00 77.50 92 SER A O 1
ATOM 703 N N . GLY A 1 93 ? 8.807 5.803 -9.891 1.00 70.38 93 GLY A N 1
ATOM 704 C CA . GLY A 1 93 ? 10.265 5.936 -9.796 1.00 70.38 93 GLY A CA 1
ATOM 705 C C . GLY A 1 93 ? 10.770 7.115 -8.953 1.00 70.38 93 GLY A C 1
ATOM 706 O O . GLY A 1 93 ? 11.982 7.304 -8.897 1.00 70.38 93 GLY A O 1
ATOM 707 N N . ILE A 1 94 ? 9.868 7.864 -8.299 1.00 68.56 94 ILE A N 1
ATOM 708 C CA . ILE A 1 94 ? 10.197 8.775 -7.184 1.00 68.56 94 ILE A CA 1
ATOM 709 C C . ILE A 1 94 ? 10.554 7.960 -5.943 1.00 68.56 94 ILE A C 1
ATOM 711 O O . ILE A 1 94 ? 9.778 7.020 -5.631 1.00 68.56 94 ILE A O 1
#

Sequence (94 aa):
MRTVSRQAVEWLSAAATDPRECKRQWHSEGGTAVLGCGRFWDVLSVPEELAVPALEALLGIPQPPGPALVDTAARRVAFFLPPDPEGRWIGSGI

Radius of gyration: 12.8 Å; chains: 1; bounding box: 25×31×26 Å

pLDDT: mean 82.34, std 8.68, range [56.94, 94.12]

Secondary structure (DSSP, 8-state):
-HHHHHHHHHHHHHTSSSHHHHHHHHT--SS-EEE--TTT-EEEEEEHHHHHHHHHHHHTSSSPPPPEEEETTTTEEEEEEPP-SS---S-TT-

Foldseek 3Di:
DVVVLVVVLQVQLVLAPHSVVSSCVLLDPFAWDWGCSPDAWIKIKGALVVVVVVVVVQVPDPDDAADKDDDVVSNIIIGTHGRDPPDDDPRTRD